Protein AF-A0A9P8AA19-F1 (afdb_monomer_lite)

pLDDT: mean 72.69, std 24.56, range [31.62, 98.56]

Organism: Mortierella alpina (NCBI:txid64518)

InterPro domains:
  IPR017246 Snapin [PTHR31305] (46-169)
  IPR028119 Snapin/Pallidin/Snn1 [PF14712] (78-164)

Structure (mmCIF, N/CA/C/O backbone):
data_AF-A0A9P8AA19-F1
#
_entry.id   AF-A0A9P8AA19-F1
#
loop_
_atom_site.group_PDB
_atom_site.id
_atom_site.type_symbol
_atom_site.label_atom_id
_atom_site.label_alt_id
_atom_site.label_comp_id
_atom_site.label_asym_id
_atom_site.label_entity_id
_atom_site.label_seq_id
_atom_site.pdbx_PDB_ins_code
_atom_site.Cartn_x
_atom_site.Cartn_y
_atom_site.Cartn_z
_atom_site.occupancy
_atom_site.B_iso_or_equiv
_atom_site.auth_seq_id
_atom_site.auth_comp_id
_atom_site.auth_asym_id
_atom_site.auth_atom_id
_atom_site.pdbx_PDB_model_num
ATOM 1 N N . ASP A 1 1 ? -49.520 -15.642 1.412 1.00 43.75 1 ASP A N 1
ATOM 2 C CA . ASP A 1 1 ? -48.495 -15.724 0.352 1.00 43.75 1 ASP A CA 1
ATOM 3 C C . ASP A 1 1 ? -47.303 -14.843 0.725 1.00 43.75 1 ASP A C 1
ATOM 5 O O . ASP A 1 1 ? -47.387 -13.643 0.549 1.00 43.75 1 ASP A O 1
ATOM 9 N N . ALA A 1 2 ? -46.220 -15.236 1.404 1.00 48.53 2 ALA A N 1
ATOM 10 C CA . ALA A 1 2 ? -45.527 -16.509 1.623 1.00 48.53 2 ALA A CA 1
ATOM 11 C C . ALA A 1 2 ? -45.040 -17.212 0.347 1.00 48.53 2 ALA A C 1
ATOM 13 O O . ALA A 1 2 ? -45.738 -18.114 -0.080 1.00 48.53 2 ALA A O 1
ATOM 14 N N . VAL A 1 3 ? -43.873 -16.805 -0.191 1.00 51.09 3 VAL A N 1
ATOM 15 C CA . VAL A 1 3 ? -42.789 -17.608 -0.838 1.00 51.09 3 VAL A CA 1
ATOM 16 C C . VAL A 1 3 ? -41.592 -16.632 -1.022 1.00 51.09 3 VAL A C 1
ATOM 18 O O . VAL A 1 3 ? -41.699 -15.708 -1.816 1.00 51.09 3 VAL A O 1
ATOM 21 N N . ALA A 1 4 ? -40.588 -16.525 -0.142 1.00 49.50 4 ALA A N 1
ATOM 22 C CA . ALA A 1 4 ? -39.421 -17.395 0.093 1.00 49.50 4 ALA A CA 1
ATOM 23 C C . ALA A 1 4 ? -38.486 -17.579 -1.132 1.00 49.50 4 ALA A C 1
ATOM 25 O O . ALA A 1 4 ? -38.819 -18.292 -2.072 1.00 49.50 4 ALA A O 1
ATOM 26 N N . GLU A 1 5 ? -37.302 -16.949 -1.071 1.00 55.81 5 GLU A N 1
ATOM 27 C CA . GLU A 1 5 ? -36.108 -17.234 -1.892 1.00 55.81 5 GLU A CA 1
ATOM 28 C C . GLU A 1 5 ? -35.738 -18.730 -1.901 1.00 55.81 5 GLU A C 1
ATOM 30 O O . GLU A 1 5 ? -36.063 -19.464 -0.962 1.00 55.81 5 GLU A O 1
ATOM 35 N N . PRO A 1 6 ? -34.904 -19.150 -2.870 1.00 62.75 6 PRO A N 1
ATOM 36 C CA . PRO A 1 6 ? -33.619 -19.665 -2.409 1.00 62.75 6 PRO A CA 1
ATOM 37 C C . PRO A 1 6 ? -32.407 -19.170 -3.209 1.00 62.75 6 PRO A C 1
ATOM 39 O O . PRO A 1 6 ? -32.308 -19.278 -4.430 1.00 62.75 6 PRO A O 1
ATOM 42 N N . ILE A 1 7 ? -31.455 -18.693 -2.414 1.00 54.84 7 ILE A N 1
ATOM 43 C CA . ILE A 1 7 ? -30.055 -18.383 -2.685 1.00 54.84 7 ILE A CA 1
ATOM 44 C C . ILE A 1 7 ? -29.323 -19.647 -3.169 1.00 54.84 7 ILE A C 1
ATOM 46 O O . ILE A 1 7 ? -29.424 -20.713 -2.558 1.00 54.84 7 ILE A O 1
ATOM 50 N N . ALA A 1 8 ? -28.569 -19.525 -4.263 1.00 59.38 8 ALA A N 1
ATOM 51 C CA . ALA A 1 8 ? -27.755 -20.604 -4.819 1.00 59.38 8 ALA A CA 1
ATOM 52 C C . ALA A 1 8 ? -26.559 -20.963 -3.901 1.00 59.38 8 ALA A C 1
ATOM 54 O O . ALA A 1 8 ? -25.923 -20.062 -3.347 1.00 59.38 8 ALA A O 1
ATOM 55 N N . PRO A 1 9 ? -26.215 -22.257 -3.743 1.00 60.38 9 PRO A N 1
ATOM 56 C CA . PRO A 1 9 ? -25.155 -22.688 -2.842 1.00 60.38 9 PRO A CA 1
ATOM 57 C C . PRO A 1 9 ? -23.737 -22.567 -3.425 1.00 60.38 9 PRO A C 1
ATOM 59 O O . PRO A 1 9 ? -23.444 -22.897 -4.571 1.00 60.38 9 PRO A O 1
ATOM 62 N N . ASN A 1 10 ? -22.870 -22.126 -2.520 1.00 48.38 10 ASN A N 1
ATOM 63 C CA . ASN A 1 10 ? -21.428 -21.930 -2.556 1.00 48.38 10 ASN A CA 1
ATOM 64 C C . ASN A 1 10 ? -20.648 -23.216 -2.928 1.00 48.38 10 ASN A C 1
ATOM 66 O O . ASN A 1 10 ? -20.733 -24.225 -2.222 1.00 48.38 10 ASN A O 1
ATOM 70 N N . LEU A 1 11 ? -19.859 -23.175 -4.012 1.00 46.69 11 LEU A N 1
ATOM 71 C CA . LEU A 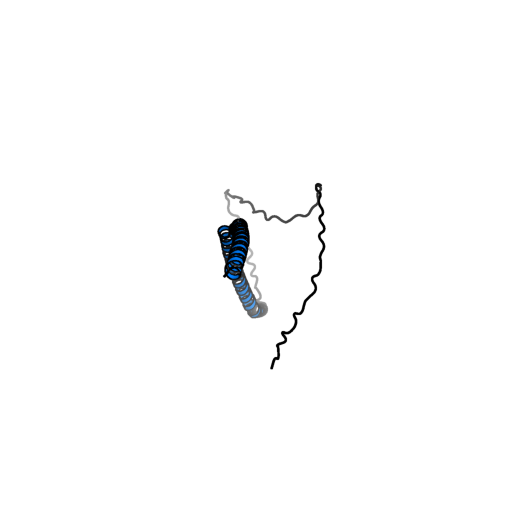1 11 ? -18.907 -24.233 -4.366 1.00 46.69 11 LEU A CA 1
ATOM 72 C C . LEU A 1 11 ? -17.708 -24.181 -3.409 1.00 46.69 11 LEU A C 1
ATOM 74 O O . LEU A 1 11 ? -16.787 -23.378 -3.543 1.00 46.69 11 LEU A O 1
ATOM 78 N N . THR A 1 12 ? -17.748 -25.073 -2.426 1.00 55.91 12 THR A N 1
ATOM 79 C CA . THR A 1 12 ? -16.701 -25.285 -1.430 1.00 55.91 12 THR A CA 1
ATOM 80 C C . THR A 1 12 ? -15.637 -26.211 -2.020 1.00 55.91 12 THR A C 1
ATOM 82 O O . THR A 1 12 ? -15.880 -27.406 -2.187 1.00 55.91 12 THR A O 1
ATOM 85 N N . HIS A 1 13 ? -14.452 -25.685 -2.339 1.00 58.69 13 HIS A N 1
ATOM 86 C CA . HIS A 1 13 ? -13.281 -26.519 -2.616 1.00 58.69 13 HIS A CA 1
ATOM 87 C C . HIS A 1 13 ? -12.596 -26.931 -1.301 1.00 58.69 13 HIS A C 1
ATOM 89 O O . HIS A 1 13 ? -12.347 -26.073 -0.449 1.00 58.69 13 HIS A O 1
ATOM 95 N N . PRO A 1 14 ? -12.277 -28.224 -1.111 1.00 53.97 14 PRO A N 1
ATOM 96 C CA . PRO A 1 14 ? -11.591 -28.691 0.084 1.00 53.97 14 PRO A CA 1
ATOM 97 C C . PRO A 1 14 ? -10.120 -28.251 0.100 1.00 53.97 14 PRO A C 1
ATOM 99 O O . PRO A 1 14 ? -9.337 -28.551 -0.801 1.00 53.97 14 PRO A O 1
ATOM 102 N N . ARG A 1 15 ? -9.776 -27.545 1.182 1.00 45.41 15 ARG A N 1
ATOM 103 C CA . ARG A 1 15 ? -8.426 -27.284 1.696 1.00 45.41 1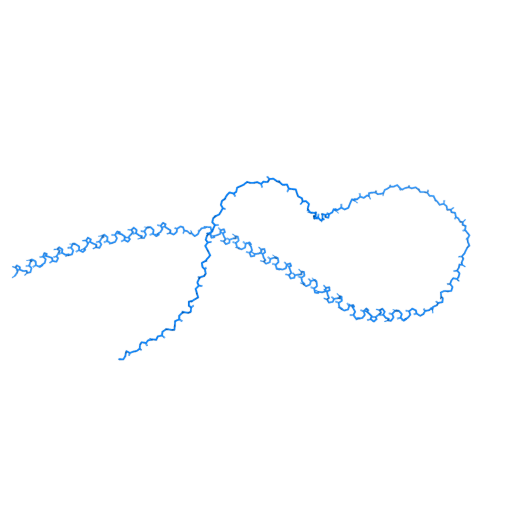5 ARG A CA 1
ATOM 104 C C . ARG A 1 15 ? -7.601 -28.575 1.716 1.00 45.41 15 ARG A C 1
ATOM 106 O O . ARG A 1 15 ? -8.013 -29.549 2.337 1.00 45.41 15 ARG A O 1
ATOM 113 N N . GLN A 1 16 ? -6.424 -28.554 1.096 1.00 49.19 16 GLN A N 1
ATOM 114 C CA . GLN A 1 16 ? -5.381 -29.537 1.370 1.00 49.19 16 GLN A CA 1
ATOM 115 C C . GLN A 1 16 ? -4.587 -29.092 2.601 1.00 49.19 16 GLN A C 1
ATOM 117 O O . GLN A 1 16 ? -3.985 -28.018 2.614 1.00 49.19 16 GLN A O 1
ATOM 122 N N . ASP A 1 17 ? -4.618 -29.931 3.632 1.00 41.53 17 ASP A N 1
ATOM 123 C CA . ASP A 1 17 ? -3.756 -29.858 4.802 1.00 41.53 17 ASP A CA 1
ATOM 124 C C . ASP A 1 17 ? -2.325 -30.245 4.408 1.00 41.53 17 ASP A C 1
ATOM 126 O O . ASP A 1 17 ? -2.064 -31.388 4.030 1.00 41.53 17 ASP A O 1
ATOM 130 N N . ILE A 1 18 ? -1.377 -29.315 4.535 1.00 48.66 18 ILE A N 1
ATOM 131 C CA . ILE A 1 18 ? 0.045 -29.659 4.612 1.00 48.66 18 ILE A CA 1
ATOM 132 C C . ILE A 1 18 ? 0.526 -29.426 6.039 1.00 48.66 18 ILE A C 1
ATOM 134 O O . ILE A 1 18 ? 0.593 -28.310 6.549 1.00 48.66 18 ILE A O 1
ATOM 138 N N . ALA A 1 19 ? 0.790 -30.552 6.693 1.00 44.06 19 ALA A N 1
ATOM 139 C CA . ALA A 1 19 ? 1.226 -30.660 8.066 1.00 44.06 19 ALA A CA 1
ATOM 140 C C . ALA A 1 19 ? 2.601 -30.019 8.292 1.00 44.06 19 ALA A C 1
ATOM 142 O O . ALA A 1 19 ? 3.554 -30.216 7.536 1.00 44.06 19 ALA A O 1
ATOM 143 N N . SER A 1 20 ? 2.691 -29.325 9.420 1.00 42.31 20 SER A N 1
ATOM 144 C CA . SER A 1 20 ? 3.904 -28.869 10.080 1.00 42.31 20 SER A CA 1
ATOM 145 C C . SER A 1 20 ? 4.944 -29.985 10.215 1.00 42.31 20 SER A C 1
ATOM 147 O O . SER A 1 20 ? 4.656 -31.057 10.753 1.00 42.31 20 SER A O 1
ATOM 149 N N . LYS A 1 21 ? 6.194 -29.706 9.832 1.00 50.81 21 LYS A N 1
ATOM 150 C CA . LYS A 1 21 ? 7.349 -30.474 10.307 1.00 50.81 21 LYS A CA 1
ATOM 151 C C . LYS A 1 21 ? 8.454 -29.528 10.754 1.00 50.81 21 LYS A C 1
ATOM 153 O O . LYS A 1 21 ? 9.256 -29.042 9.966 1.00 50.81 21 LYS A O 1
ATOM 158 N N . SER A 1 22 ? 8.461 -29.277 12.056 1.00 45.31 22 SER A N 1
ATOM 159 C CA . SER A 1 22 ? 9.570 -28.689 12.793 1.00 45.31 22 SER A CA 1
ATOM 160 C C . SER A 1 22 ? 10.793 -29.603 12.681 1.00 45.31 22 SER A C 1
ATOM 162 O O . SER A 1 22 ? 10.703 -30.787 13.014 1.00 45.31 22 SER A O 1
ATOM 164 N N . ARG A 1 23 ? 11.946 -29.069 12.267 1.00 37.25 23 ARG A N 1
ATOM 165 C CA . ARG A 1 23 ? 13.239 -29.707 12.537 1.00 37.25 23 ARG A CA 1
ATOM 166 C C . ARG A 1 23 ? 14.284 -28.661 12.902 1.00 37.25 23 ARG A C 1
ATOM 168 O O . ARG A 1 23 ? 14.674 -27.829 12.094 1.00 37.25 23 ARG A O 1
ATOM 175 N N . THR A 1 24 ? 14.664 -28.723 14.168 1.00 43.19 24 THR A N 1
ATOM 176 C CA . THR A 1 24 ? 15.760 -28.028 14.836 1.00 43.19 24 THR A CA 1
ATOM 177 C C . THR A 1 24 ? 17.084 -28.798 14.676 1.00 43.19 24 THR A C 1
ATOM 179 O O . THR A 1 24 ? 17.066 -29.984 14.346 1.00 43.19 24 THR A O 1
ATOM 182 N N . HIS A 1 25 ? 18.186 -28.109 15.016 1.00 38.47 25 HIS A N 1
ATOM 183 C CA . HIS A 1 25 ? 19.615 -28.500 15.089 1.00 38.47 25 HIS A CA 1
ATOM 184 C C . HIS A 1 25 ? 20.420 -28.343 13.784 1.00 38.47 25 HIS A C 1
ATOM 186 O O . HIS A 1 25 ? 20.088 -28.962 12.785 1.00 38.47 25 HIS A O 1
ATOM 192 N N . ALA A 1 26 ? 21.375 -27.410 13.653 1.00 34.16 26 ALA A N 1
ATOM 193 C CA . ALA A 1 26 ? 22.588 -27.055 14.424 1.00 34.16 26 ALA A CA 1
ATOM 194 C C . ALA A 1 26 ? 23.861 -27.761 13.907 1.00 34.16 26 ALA A C 1
ATOM 196 O O . ALA A 1 26 ? 23.934 -28.981 13.918 1.00 34.16 26 ALA A O 1
ATOM 197 N N . HIS A 1 27 ? 24.848 -26.923 13.556 1.00 36.75 27 HIS A N 1
ATOM 198 C CA . HIS A 1 27 ? 26.297 -27.142 13.413 1.00 36.75 27 HIS A CA 1
ATOM 199 C C . HIS A 1 27 ? 26.861 -28.192 12.438 1.00 36.75 27 HIS A C 1
ATOM 201 O O . HIS A 1 27 ? 26.649 -29.389 12.582 1.00 36.75 27 HIS A O 1
ATOM 207 N N . GLY A 1 28 ? 27.749 -27.709 11.556 1.00 31.62 28 GLY A N 1
ATOM 208 C CA . GLY A 1 28 ? 28.775 -28.511 10.883 1.00 31.62 28 GLY A CA 1
ATOM 209 C C . GLY A 1 28 ? 29.234 -27.921 9.544 1.00 31.62 28 GLY A C 1
ATOM 210 O O . GLY A 1 28 ? 28.662 -28.243 8.513 1.00 31.62 28 GLY A O 1
ATOM 211 N N . ALA A 1 29 ? 30.261 -27.069 9.560 1.00 38.06 29 ALA A N 1
ATOM 212 C CA . ALA A 1 29 ? 31.226 -26.953 8.453 1.00 38.06 29 ALA A CA 1
ATOM 213 C C . ALA A 1 29 ? 32.394 -27.934 8.739 1.00 38.06 29 ALA A C 1
ATOM 215 O O . ALA A 1 29 ? 32.424 -28.445 9.866 1.00 38.06 29 ALA A O 1
ATOM 216 N N . PRO A 1 30 ? 33.410 -28.143 7.868 1.00 48.91 30 PRO A N 1
ATOM 217 C CA . PRO A 1 30 ? 33.636 -27.675 6.486 1.00 48.91 30 PRO A CA 1
ATOM 218 C C . PRO A 1 30 ? 34.090 -28.803 5.513 1.00 48.91 30 PRO A C 1
ATOM 220 O O . PRO A 1 30 ? 34.391 -29.896 5.969 1.00 48.91 30 PRO A O 1
ATOM 223 N N . THR A 1 31 ? 34.164 -28.510 4.204 1.00 39.72 31 THR A N 1
ATOM 224 C CA . THR A 1 31 ? 35.281 -28.771 3.241 1.00 39.72 31 THR A CA 1
ATOM 225 C C . THR A 1 31 ? 34.748 -28.538 1.820 1.00 39.72 31 THR A C 1
ATOM 227 O O . THR A 1 31 ? 33.683 -29.042 1.480 1.00 39.72 31 THR A O 1
ATOM 230 N N . GLU A 1 32 ? 35.280 -27.544 1.105 1.00 40.06 32 GLU A N 1
ATOM 231 C CA . GLU A 1 32 ? 36.201 -27.723 -0.037 1.00 40.06 32 GLU A CA 1
ATOM 232 C C . GLU A 1 32 ? 35.601 -28.554 -1.179 1.00 40.06 32 GLU A C 1
ATOM 234 O O . GLU A 1 32 ? 35.550 -29.771 -1.092 1.00 40.06 32 GLU A O 1
ATOM 239 N N . ASP A 1 33 ? 35.132 -27.875 -2.232 1.00 35.19 33 ASP A N 1
ATOM 240 C CA . ASP A 1 33 ? 35.599 -28.114 -3.602 1.00 35.19 33 ASP A CA 1
ATOM 241 C C . ASP A 1 33 ? 34.958 -27.122 -4.592 1.00 35.19 33 ASP A C 1
ATOM 243 O O . ASP A 1 33 ? 33.743 -27.021 -4.728 1.00 35.19 33 ASP A O 1
ATOM 247 N N . THR A 1 34 ? 35.834 -26.368 -5.256 1.00 42.44 34 THR A N 1
ATOM 248 C CA . THR A 1 34 ? 35.872 -26.211 -6.715 1.00 42.44 34 THR A CA 1
ATOM 249 C C . THR A 1 34 ? 34.554 -25.918 -7.449 1.00 42.44 34 THR A C 1
ATOM 251 O O . THR A 1 34 ? 33.864 -26.832 -7.872 1.00 42.44 34 THR A O 1
ATOM 254 N N . GLU A 1 35 ? 34.295 -24.644 -7.766 1.00 38.69 35 GLU A N 1
ATOM 255 C CA . GLU A 1 35 ? 34.113 -24.228 -9.168 1.00 38.69 35 GLU A CA 1
ATOM 256 C C . GLU A 1 35 ? 34.207 -22.703 -9.328 1.00 38.69 35 GLU A C 1
ATOM 258 O O . GLU A 1 35 ? 33.617 -21.915 -8.589 1.00 38.69 35 GLU A O 1
ATOM 263 N N . ALA A 1 36 ? 35.037 -22.298 -10.284 1.00 36.09 36 ALA A N 1
ATOM 264 C CA . ALA A 1 36 ? 35.465 -20.933 -10.517 1.00 36.09 36 ALA A CA 1
ATOM 265 C C . ALA A 1 36 ? 34.471 -20.158 -11.397 1.00 36.09 36 ALA A C 1
ATOM 267 O O . ALA A 1 36 ? 34.145 -20.569 -12.507 1.00 36.09 36 ALA A O 1
ATOM 268 N N . LEU A 1 37 ? 34.077 -18.973 -10.930 1.00 42.03 37 LEU A N 1
ATOM 269 C CA . LEU A 1 37 ? 33.528 -17.894 -11.753 1.00 42.03 37 LEU A CA 1
ATOM 270 C C . LEU A 1 37 ? 34.690 -17.118 -12.409 1.00 42.03 37 LEU A C 1
ATOM 272 O O . LEU A 1 37 ? 35.647 -16.782 -11.705 1.00 42.03 37 LEU A O 1
ATOM 276 N N . PRO A 1 38 ? 34.643 -16.760 -13.707 1.00 44.06 38 PRO A N 1
ATOM 277 C CA . PRO A 1 38 ? 35.671 -15.910 -14.292 1.00 44.06 38 PRO A CA 1
ATOM 278 C C . PRO A 1 38 ? 35.438 -14.441 -13.906 1.00 44.06 38 PRO A C 1
ATOM 280 O O . PRO A 1 38 ? 34.523 -13.776 -14.389 1.00 44.06 38 PRO A O 1
ATOM 283 N N . SER A 1 39 ? 36.310 -13.948 -13.026 1.00 39.25 39 SER A N 1
ATOM 284 C CA . SER A 1 39 ? 36.473 -12.537 -12.678 1.00 39.25 39 SER A CA 1
ATOM 285 C C . SER A 1 39 ? 37.168 -11.779 -13.815 1.00 39.25 39 SER A C 1
ATOM 287 O O . SER A 1 39 ? 38.236 -12.169 -14.292 1.00 39.25 39 SER A O 1
ATOM 289 N N . VAL A 1 40 ? 36.551 -10.683 -14.252 1.00 46.88 40 VAL A N 1
ATOM 290 C CA . VAL A 1 40 ? 37.083 -9.741 -15.242 1.00 46.88 40 VAL A CA 1
ATOM 291 C C . VAL A 1 40 ? 38.159 -8.882 -14.571 1.00 46.88 40 VAL A C 1
ATOM 293 O O . VAL A 1 40 ? 37.850 -8.005 -13.768 1.00 46.88 40 VAL A O 1
ATOM 296 N N . HIS A 1 41 ? 39.432 -9.112 -14.903 1.00 48.34 41 HIS A N 1
ATOM 297 C CA . HIS A 1 41 ? 40.529 -8.232 -14.489 1.00 48.34 41 HIS A CA 1
ATOM 298 C C . HIS A 1 41 ? 40.721 -7.056 -15.471 1.00 48.34 41 HIS A C 1
ATOM 300 O O . HIS A 1 41 ? 40.733 -7.271 -16.686 1.00 48.34 41 HIS A O 1
ATOM 306 N N . PRO A 1 42 ? 40.945 -5.820 -14.977 1.00 46.28 42 PRO A N 1
ATOM 307 C CA . PRO A 1 42 ? 41.326 -4.675 -15.798 1.00 46.28 42 PRO A CA 1
ATOM 308 C C . PRO A 1 42 ? 42.830 -4.705 -16.131 1.00 46.28 42 PRO A C 1
ATOM 310 O O . PRO A 1 42 ? 43.677 -4.938 -15.268 1.00 46.28 42 PRO A O 1
ATOM 313 N N . ARG A 1 43 ? 43.163 -4.468 -17.406 1.00 36.41 43 ARG A N 1
ATOM 314 C CA . ARG A 1 43 ? 44.527 -4.523 -17.954 1.00 36.41 43 ARG A CA 1
ATOM 315 C C . ARG A 1 43 ? 45.323 -3.252 -17.633 1.00 36.41 43 ARG A C 1
ATOM 317 O O . ARG A 1 43 ? 44.859 -2.136 -17.852 1.00 36.41 43 ARG A O 1
ATOM 324 N N . LEU A 1 44 ? 46.534 -3.484 -17.129 1.00 45.25 44 LEU A N 1
ATOM 325 C CA . LEU A 1 44 ? 47.574 -2.526 -16.759 1.00 45.25 44 LEU A CA 1
ATOM 326 C C . LEU A 1 44 ? 47.939 -1.529 -17.872 1.00 45.25 44 LEU A C 1
ATOM 328 O O . LEU A 1 44 ? 48.031 -1.884 -19.047 1.00 45.25 44 LEU A O 1
ATOM 332 N N . LYS A 1 45 ? 48.219 -0.294 -17.437 1.00 44.28 45 LYS A N 1
ATOM 333 C CA . LYS A 1 45 ? 48.901 0.767 -18.185 1.00 44.28 45 LYS A CA 1
ATOM 334 C C . LYS A 1 45 ? 50.382 0.408 -18.324 1.00 44.28 45 LYS A C 1
ATOM 336 O O . LYS A 1 45 ? 50.999 0.030 -17.332 1.00 44.28 45 LYS A O 1
ATOM 341 N N . HIS A 1 46 ? 50.942 0.564 -19.518 1.00 49.12 46 HIS A N 1
ATOM 342 C CA . HIS A 1 46 ? 52.387 0.579 -19.721 1.00 49.12 46 HIS A CA 1
ATOM 343 C C . HIS A 1 46 ? 52.755 1.884 -20.422 1.00 49.12 46 HIS A C 1
ATOM 345 O O . HIS A 1 46 ? 52.356 2.119 -21.562 1.00 49.12 46 HIS A O 1
ATOM 351 N N . ASP A 1 47 ? 53.471 2.736 -19.694 1.00 41.53 47 ASP A N 1
ATOM 352 C CA . ASP A 1 47 ? 54.197 3.879 -20.226 1.00 41.53 47 ASP A CA 1
ATOM 353 C C . ASP A 1 47 ? 55.294 3.387 -21.180 1.00 41.53 47 ASP A C 1
ATOM 355 O O . ASP A 1 47 ? 55.947 2.368 -20.936 1.00 41.53 47 ASP A O 1
ATOM 359 N N . THR A 1 48 ? 55.501 4.100 -22.283 1.00 39.78 48 THR A N 1
ATOM 360 C CA . THR A 1 48 ? 56.670 3.926 -23.150 1.00 39.78 48 THR A CA 1
ATOM 361 C C . THR A 1 48 ? 57.210 5.308 -23.481 1.00 39.78 48 THR A C 1
ATOM 363 O O . THR A 1 48 ? 56.535 6.127 -24.104 1.00 39.78 48 THR A O 1
ATOM 366 N N . LYS A 1 49 ? 58.428 5.560 -23.014 1.00 46.94 49 LYS A N 1
ATOM 367 C CA . LYS A 1 49 ? 59.306 6.659 -23.407 1.00 46.94 49 LYS A CA 1
ATOM 368 C C . LYS A 1 49 ? 60.691 6.044 -23.651 1.00 46.94 49 LYS A C 1
ATOM 370 O O . LYS A 1 49 ? 60.950 4.990 -23.080 1.00 46.94 49 LYS A O 1
ATOM 375 N N . ASP A 1 50 ? 61.485 6.722 -24.482 1.00 46.41 50 ASP A N 1
ATOM 376 C CA . ASP A 1 50 ? 62.838 6.415 -25.011 1.00 46.41 50 ASP A CA 1
ATOM 377 C C . ASP A 1 50 ? 62.733 6.081 -26.514 1.00 46.41 50 ASP A C 1
ATOM 379 O O . ASP A 1 50 ? 62.162 5.065 -26.896 1.00 46.41 50 ASP A O 1
ATOM 383 N N . ASP A 1 51 ? 62.946 7.008 -27.452 1.00 38.91 51 ASP A N 1
ATOM 384 C CA . ASP A 1 51 ? 64.111 7.839 -27.824 1.00 38.91 51 ASP A CA 1
ATOM 385 C C . ASP A 1 51 ? 65.264 7.097 -28.535 1.00 38.91 51 ASP A C 1
ATOM 387 O O . ASP A 1 51 ? 65.732 6.049 -28.105 1.00 38.91 51 ASP A O 1
ATOM 391 N N . SER A 1 52 ? 65.735 7.768 -29.594 1.00 44.75 52 SER A N 1
ATOM 392 C CA . SER A 1 52 ? 67.000 7.642 -30.325 1.00 44.75 52 SER A CA 1
ATOM 393 C C . SER A 1 52 ? 67.121 6.769 -31.600 1.00 44.75 52 SER A C 1
ATOM 395 O O . SER A 1 52 ? 67.426 5.584 -31.574 1.00 44.75 52 SER A O 1
ATOM 397 N N . THR A 1 53 ? 66.999 7.482 -32.734 1.00 44.44 53 THR A N 1
ATOM 398 C CA . THR A 1 53 ? 68.029 7.723 -33.781 1.00 44.44 53 THR A CA 1
ATOM 399 C C . THR A 1 53 ? 68.601 6.559 -34.612 1.00 44.44 53 THR A C 1
ATOM 401 O O . THR A 1 53 ? 69.411 5.787 -34.113 1.00 44.44 53 THR A O 1
ATOM 404 N N . SER A 1 54 ? 68.335 6.545 -35.933 1.00 43.34 54 SER A N 1
ATOM 405 C CA . SER A 1 54 ? 69.316 6.738 -37.044 1.00 43.34 54 SER A CA 1
ATOM 406 C C . SER A 1 54 ? 68.804 6.225 -38.413 1.00 43.34 54 SER A C 1
ATOM 408 O O . SER A 1 54 ? 68.342 5.098 -38.548 1.00 43.34 54 SER A O 1
ATOM 410 N N . GLU A 1 55 ? 68.882 7.092 -39.431 1.00 42.31 55 GLU A N 1
ATOM 411 C CA . GLU A 1 55 ? 68.656 6.823 -40.868 1.00 42.31 55 GLU A CA 1
ATOM 412 C C . GLU A 1 55 ? 69.911 6.200 -41.557 1.00 42.31 55 GLU A C 1
ATOM 414 O O . GLU A 1 55 ? 70.897 5.935 -40.871 1.00 42.31 55 GLU A O 1
ATOM 419 N N . PRO A 1 56 ? 70.038 6.168 -42.906 1.00 58.03 56 PRO A N 1
ATOM 420 C CA . PRO A 1 56 ? 69.256 5.475 -43.938 1.00 58.03 56 PRO A CA 1
ATOM 421 C C . PRO A 1 56 ? 70.164 4.544 -44.781 1.00 58.03 56 PRO A C 1
ATOM 423 O O . PRO A 1 56 ? 71.364 4.777 -44.920 1.00 58.03 56 PRO A O 1
ATOM 426 N N . ALA A 1 57 ? 69.604 3.529 -45.444 1.00 39.97 57 ALA A N 1
ATOM 427 C CA . ALA A 1 57 ? 70.341 2.764 -46.456 1.00 39.97 57 ALA A CA 1
ATOM 428 C C . ALA A 1 57 ? 69.495 2.538 -47.713 1.00 39.97 57 ALA A C 1
ATOM 430 O O . ALA A 1 57 ? 68.630 1.669 -47.788 1.00 39.97 57 ALA A O 1
ATOM 431 N N . THR A 1 58 ? 69.782 3.358 -48.717 1.00 46.81 58 THR A N 1
ATOM 432 C CA . THR A 1 58 ? 69.404 3.218 -50.120 1.00 46.81 58 THR A CA 1
ATOM 433 C C . THR A 1 58 ? 69.956 1.906 -50.667 1.00 46.81 58 THR A C 1
ATOM 435 O O . THR A 1 58 ? 71.169 1.731 -50.648 1.00 46.81 58 THR A O 1
ATOM 438 N N . THR A 1 59 ? 69.130 1.010 -51.214 1.00 43.62 59 THR A N 1
ATOM 439 C CA . THR A 1 59 ? 69.571 -0.012 -52.186 1.00 43.62 59 THR A CA 1
ATOM 440 C C . THR A 1 59 ? 68.369 -0.523 -52.988 1.00 43.62 59 THR A C 1
ATOM 442 O O . THR A 1 59 ? 67.578 -1.332 -52.527 1.00 43.62 59 THR A O 1
ATOM 445 N N . HIS A 1 60 ? 68.300 -0.034 -54.227 1.00 43.91 60 HIS A N 1
ATOM 446 C CA . HIS A 1 60 ? 68.116 -0.847 -55.430 1.00 43.91 60 HIS A CA 1
ATOM 447 C C . HIS A 1 60 ? 66.742 -1.492 -55.718 1.00 43.91 60 HIS A C 1
ATOM 449 O O . HIS A 1 60 ? 66.394 -2.552 -55.220 1.00 43.91 60 HIS A O 1
ATOM 455 N N . SER A 1 61 ? 66.082 -0.884 -56.709 1.00 45.97 61 SER A N 1
ATOM 456 C CA . SER A 1 61 ? 65.534 -1.524 -57.916 1.00 45.97 61 SER A CA 1
ATOM 457 C C . SER A 1 61 ? 64.519 -2.658 -57.762 1.00 45.97 61 SER A C 1
ATOM 459 O O . SER A 1 61 ? 64.842 -3.790 -57.412 1.00 45.97 61 SER A O 1
ATOM 461 N N . GLY A 1 62 ? 63.296 -2.367 -58.202 1.00 36.66 62 GLY A N 1
ATOM 462 C CA . GLY A 1 62 ? 62.284 -3.380 -58.461 1.00 36.66 62 GLY A CA 1
ATOM 463 C C . GLY A 1 62 ? 60.907 -2.773 -58.666 1.00 36.66 62 GLY A C 1
ATOM 464 O O . GLY A 1 62 ? 59.996 -3.057 -57.899 1.00 36.66 62 GLY A O 1
ATOM 465 N N . CYS A 1 63 ? 60.739 -1.934 -59.694 1.00 46.25 63 CYS A N 1
ATOM 466 C CA . CYS A 1 63 ? 59.410 -1.673 -60.243 1.00 46.25 63 CYS A CA 1
ATOM 467 C C . CYS A 1 63 ? 58.887 -2.999 -60.814 1.00 46.25 63 CYS A C 1
ATOM 469 O O . CYS A 1 63 ? 59.126 -3.333 -61.973 1.00 46.25 63 CYS A O 1
ATOM 471 N N . ILE A 1 64 ? 58.220 -3.796 -59.978 1.00 49.28 64 ILE A N 1
ATOM 472 C CA . ILE A 1 64 ? 57.367 -4.872 -60.457 1.00 49.28 64 ILE A CA 1
ATOM 473 C C . ILE A 1 64 ? 56.093 -4.177 -60.909 1.00 49.28 64 ILE A C 1
ATOM 475 O O . ILE A 1 64 ? 55.181 -3.906 -60.130 1.00 49.28 64 ILE A O 1
ATOM 479 N N . GLN A 1 65 ? 56.073 -3.857 -62.200 1.00 52.38 65 GLN A N 1
ATOM 480 C CA . GLN A 1 65 ? 54.871 -3.581 -62.963 1.00 52.38 65 GLN A CA 1
ATOM 481 C C . GLN A 1 65 ? 53.982 -4.833 -62.896 1.00 52.38 65 GLN A C 1
ATOM 483 O O . GLN A 1 65 ? 53.937 -5.640 -63.822 1.00 52.38 65 GLN A O 1
ATOM 488 N N . GLN A 1 66 ? 53.286 -5.032 -61.778 1.00 45.94 66 GLN A N 1
ATOM 489 C CA . GLN A 1 66 ? 52.224 -6.014 -61.708 1.00 45.94 66 GLN A CA 1
ATOM 490 C C . GLN A 1 66 ? 51.021 -5.381 -62.399 1.00 45.94 66 GLN A C 1
ATOM 492 O O . GLN A 1 66 ? 50.270 -4.604 -61.809 1.00 45.94 66 GLN A O 1
ATOM 497 N N . GLN A 1 67 ? 50.880 -5.686 -63.691 1.00 46.25 67 GLN A N 1
ATOM 498 C CA . GLN A 1 67 ? 49.596 -5.650 -64.378 1.00 46.25 67 GLN A CA 1
ATOM 499 C C . GLN A 1 67 ? 48.593 -6.418 -63.507 1.00 46.25 67 GLN A C 1
ATOM 501 O O . GLN A 1 67 ? 48.510 -7.643 -63.569 1.00 46.25 67 GLN A O 1
ATOM 506 N N . HIS A 1 68 ? 47.847 -5.695 -62.669 1.00 48.12 68 HIS A N 1
ATOM 507 C CA . HIS A 1 68 ? 46.604 -6.184 -62.097 1.00 48.12 68 HIS A CA 1
ATOM 508 C C . HIS A 1 68 ? 45.643 -6.360 -63.270 1.00 48.12 68 HIS A C 1
ATOM 510 O O . HIS A 1 68 ? 44.954 -5.432 -63.692 1.00 48.12 68 HIS A O 1
ATOM 516 N N . GLN A 1 69 ? 45.664 -7.557 -63.855 1.00 47.84 69 GLN A N 1
ATOM 517 C CA . GLN A 1 69 ? 44.591 -8.032 -64.708 1.00 47.84 69 GLN A CA 1
ATOM 518 C C . GLN A 1 69 ? 43.304 -7.952 -63.882 1.00 47.84 69 GLN A C 1
ATOM 520 O O . GLN A 1 69 ? 43.136 -8.655 -62.886 1.00 47.84 69 GLN A O 1
ATOM 525 N N . LEU A 1 70 ? 42.430 -7.029 -64.276 1.00 54.91 70 LEU A N 1
ATOM 526 C CA . LEU A 1 70 ? 41.088 -6.836 -63.748 1.00 54.91 70 LEU A CA 1
ATOM 527 C C . LEU A 1 70 ? 40.234 -8.067 -64.093 1.00 54.91 70 LEU A C 1
ATOM 529 O O . LEU A 1 70 ? 39.491 -8.068 -65.070 1.00 54.91 70 LEU A O 1
ATOM 533 N N . LEU A 1 71 ? 40.354 -9.129 -63.299 1.00 53.00 71 LEU A N 1
ATOM 534 C CA . LEU A 1 71 ? 39.325 -10.164 -63.194 1.00 53.00 71 LEU A CA 1
ATOM 535 C C . LEU A 1 71 ? 38.102 -9.566 -62.473 1.00 53.00 71 LEU A C 1
ATOM 537 O O . LEU A 1 71 ? 38.249 -8.608 -61.708 1.00 53.00 71 LEU A O 1
ATOM 541 N N . PRO A 1 72 ? 36.880 -10.055 -62.741 1.00 54.44 72 PRO A N 1
ATOM 542 C CA . PRO A 1 72 ? 35.660 -9.305 -62.489 1.00 54.44 72 PRO A CA 1
ATOM 543 C C . PRO A 1 72 ? 35.329 -9.282 -60.991 1.00 54.44 72 PRO A C 1
ATOM 545 O O . PRO A 1 72 ? 34.481 -10.025 -60.515 1.00 54.44 72 PRO A O 1
ATOM 548 N N . GLN A 1 73 ? 35.918 -8.348 -60.237 1.00 56.34 73 GLN A N 1
ATOM 549 C CA . GLN A 1 73 ? 35.445 -8.014 -58.884 1.00 56.34 73 GLN A CA 1
ATOM 550 C C . GLN A 1 73 ? 33.983 -7.537 -58.878 1.00 56.34 73 GLN A C 1
ATOM 552 O O . GLN A 1 73 ? 33.338 -7.523 -57.834 1.00 56.34 73 GLN A O 1
ATOM 557 N N . ARG A 1 74 ? 33.442 -7.190 -60.052 1.00 60.66 74 ARG A N 1
ATOM 558 C CA . ARG A 1 74 ? 32.057 -6.754 -60.254 1.00 60.66 74 ARG A CA 1
ATOM 559 C C . ARG A 1 74 ? 31.021 -7.775 -59.792 1.00 60.66 74 ARG A C 1
ATOM 561 O O . ARG A 1 74 ? 29.968 -7.366 -59.313 1.00 60.66 74 ARG A O 1
ATOM 568 N N . ASP A 1 75 ? 31.301 -9.069 -59.912 1.00 66.81 75 ASP A N 1
ATOM 569 C CA . ASP A 1 75 ? 30.328 -10.100 -59.533 1.00 66.81 75 ASP A CA 1
ATOM 570 C C . ASP A 1 75 ? 30.339 -10.335 -58.017 1.00 66.81 75 ASP A C 1
ATOM 572 O O . ASP A 1 75 ? 29.280 -10.446 -57.398 1.00 66.81 75 ASP A O 1
ATOM 576 N N . SER A 1 76 ? 31.522 -10.283 -57.389 1.00 74.94 76 SER A N 1
ATOM 577 C CA . SER A 1 76 ? 31.647 -10.316 -55.927 1.00 74.94 76 SER A CA 1
ATOM 578 C C . SER A 1 76 ? 31.048 -9.080 -55.257 1.00 74.94 76 SER A C 1
ATOM 580 O O . SER A 1 76 ? 30.396 -9.215 -54.225 1.00 74.94 76 SER A O 1
ATOM 582 N N . THR A 1 77 ? 31.205 -7.887 -55.844 1.00 77.38 77 THR A N 1
ATOM 583 C CA . THR A 1 77 ? 30.604 -6.661 -55.300 1.00 77.38 77 THR A CA 1
ATOM 584 C C . THR A 1 77 ? 29.088 -6.667 -55.458 1.00 77.38 77 THR A C 1
ATOM 586 O O . THR A 1 77 ? 28.396 -6.301 -54.525 1.00 77.38 77 THR A O 1
ATOM 589 N N . ARG A 1 78 ? 28.547 -7.168 -56.579 1.00 85.69 78 ARG A N 1
ATOM 590 C CA . ARG A 1 78 ? 27.089 -7.293 -56.777 1.00 85.69 78 ARG A CA 1
ATOM 591 C C . ARG A 1 78 ? 26.436 -8.259 -55.792 1.00 85.69 78 ARG A C 1
ATOM 593 O O . ARG A 1 78 ? 25.337 -7.993 -55.313 1.00 85.69 78 ARG A O 1
ATOM 600 N N . LEU A 1 79 ? 27.101 -9.374 -55.489 1.00 89.06 79 LEU A N 1
ATOM 601 C CA . LEU A 1 79 ? 26.629 -10.309 -54.470 1.00 89.06 79 LEU A CA 1
ATOM 602 C C . LEU A 1 79 ? 26.711 -9.692 -53.068 1.00 89.06 79 LEU A C 1
ATOM 604 O O . LEU A 1 79 ? 25.757 -9.806 -52.302 1.00 89.06 79 LEU A O 1
ATOM 608 N N . ALA A 1 80 ? 27.817 -9.016 -52.747 1.00 90.19 80 ALA A N 1
ATOM 609 C CA . ALA A 1 80 ? 27.968 -8.300 -51.484 1.00 90.19 80 ALA A CA 1
ATOM 610 C C . ALA A 1 80 ? 26.895 -7.209 -51.317 1.00 90.19 80 ALA A C 1
ATOM 612 O O . ALA A 1 80 ? 26.270 -7.139 -50.262 1.00 90.19 80 ALA A O 1
ATOM 613 N N . ASP A 1 81 ? 26.606 -6.439 -52.370 1.00 89.38 81 ASP A N 1
ATOM 614 C CA . ASP A 1 81 ? 25.549 -5.423 -52.393 1.00 89.38 81 ASP A CA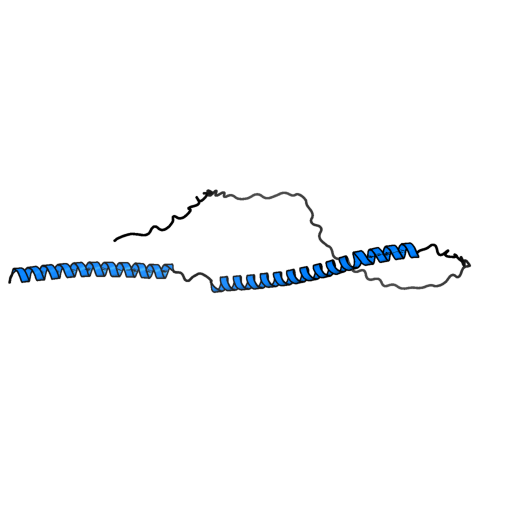 1
ATOM 615 C C . ASP A 1 81 ? 24.162 -6.049 -52.185 1.00 89.38 81 ASP A C 1
ATOM 617 O O . ASP A 1 81 ? 23.356 -5.529 -51.417 1.00 89.38 81 ASP A O 1
ATOM 621 N N . GLY A 1 82 ? 23.882 -7.198 -52.812 1.00 91.62 82 GLY A N 1
ATOM 622 C CA . GLY A 1 82 ? 22.627 -7.932 -52.619 1.00 91.62 82 GLY A CA 1
ATOM 623 C C . GLY A 1 82 ? 22.453 -8.461 -51.191 1.00 91.62 82 GLY A C 1
ATOM 624 O O . GLY A 1 82 ? 21.380 -8.323 -50.605 1.00 91.62 82 GLY A O 1
ATOM 625 N N . ILE A 1 83 ? 23.518 -9.011 -50.598 1.00 92.88 83 ILE A N 1
ATOM 626 C CA . ILE A 1 83 ? 23.522 -9.463 -49.197 1.00 92.88 83 ILE A CA 1
ATOM 627 C C . ILE A 1 83 ? 23.342 -8.272 -48.255 1.00 92.88 83 ILE A C 1
ATOM 629 O O . ILE A 1 83 ? 22.549 -8.348 -47.321 1.00 92.88 83 ILE A O 1
ATOM 633 N N . MET A 1 84 ? 24.033 -7.161 -48.503 1.00 92.75 84 MET A N 1
ATOM 634 C CA . MET A 1 84 ? 23.937 -5.965 -47.672 1.00 92.75 84 MET A CA 1
ATOM 635 C C . MET A 1 84 ? 22.575 -5.278 -47.808 1.00 92.75 84 MET A C 1
ATOM 637 O O . MET A 1 84 ? 22.046 -4.777 -46.820 1.00 92.75 84 MET A O 1
ATOM 641 N N . SER A 1 85 ? 21.953 -5.335 -48.988 1.00 92.19 85 SER A N 1
ATOM 642 C CA . SER A 1 85 ? 20.581 -4.871 -49.204 1.00 92.19 85 SER A CA 1
ATOM 643 C C . SER A 1 85 ? 19.545 -5.706 -48.447 1.00 92.19 85 SER A C 1
ATOM 645 O O . SER A 1 85 ? 18.488 -5.172 -48.117 1.00 92.19 85 SER A O 1
ATOM 647 N N . LEU A 1 86 ? 19.813 -6.991 -48.190 1.00 94.56 86 LEU A N 1
ATOM 648 C CA . LEU A 1 86 ? 18.908 -7.868 -47.442 1.00 94.56 86 LEU A CA 1
ATOM 649 C C . LEU A 1 86 ? 19.169 -7.812 -45.932 1.00 94.56 86 LEU A C 1
ATOM 651 O O . LEU A 1 86 ? 18.242 -7.632 -45.149 1.00 94.56 86 LEU A O 1
ATOM 655 N N . LEU A 1 87 ? 20.427 -7.972 -45.517 1.00 94.50 87 LEU A N 1
ATOM 656 C CA . LEU A 1 87 ? 20.816 -8.044 -44.108 1.00 94.50 87 LEU A CA 1
ATOM 657 C C . LEU A 1 87 ? 20.961 -6.667 -43.458 1.00 94.50 87 LEU A C 1
ATOM 659 O O . LEU A 1 87 ? 20.739 -6.549 -42.258 1.00 94.50 87 LEU A O 1
ATOM 663 N N . GLY A 1 88 ? 21.301 -5.625 -44.219 1.00 94.81 88 GLY A N 1
ATOM 664 C CA . GLY A 1 88 ? 21.456 -4.262 -43.704 1.00 94.81 88 GLY A CA 1
ATOM 665 C C . GLY A 1 88 ? 20.207 -3.748 -42.978 1.00 94.81 88 GLY A C 1
ATOM 666 O O . GLY A 1 88 ? 20.330 -3.337 -41.825 1.00 94.81 88 GLY A O 1
ATOM 667 N N . PRO A 1 89 ? 19.005 -3.826 -43.583 1.00 95.75 89 PRO A N 1
ATOM 668 C CA . PRO A 1 89 ? 17.760 -3.451 -42.913 1.00 95.75 89 PRO A CA 1
ATOM 669 C C . PRO A 1 89 ? 17.468 -4.287 -41.660 1.00 95.75 89 PRO A C 1
ATOM 671 O O . PRO A 1 89 ? 17.032 -3.740 -40.654 1.00 95.75 89 PRO A O 1
ATOM 674 N N . ILE A 1 90 ? 17.762 -5.592 -41.692 1.00 96.62 90 ILE A N 1
ATOM 675 C CA . ILE A 1 90 ? 17.527 -6.505 -40.560 1.00 96.62 90 ILE A CA 1
ATOM 676 C C . ILE A 1 90 ? 18.429 -6.143 -39.374 1.00 96.62 90 ILE A C 1
ATOM 678 O O . ILE A 1 90 ? 17.974 -6.111 -38.233 1.00 96.62 90 ILE A O 1
ATOM 682 N N . VAL A 1 91 ? 19.706 -5.845 -39.632 1.00 96.25 91 VAL A N 1
ATOM 683 C CA . VAL A 1 91 ? 20.649 -5.413 -38.590 1.00 96.25 91 VAL A CA 1
ATOM 684 C C . VAL A 1 91 ? 20.225 -4.064 -38.008 1.00 96.25 91 VAL A C 1
ATOM 686 O O . VAL A 1 91 ? 20.212 -3.913 -36.792 1.00 96.25 91 VAL A O 1
ATOM 689 N N . GLN A 1 92 ? 19.794 -3.117 -38.847 1.00 96.62 92 GLN A N 1
ATOM 690 C CA . GLN A 1 92 ? 19.285 -1.821 -38.382 1.00 96.62 92 GLN A CA 1
ATOM 691 C C . GLN A 1 92 ? 18.026 -1.963 -37.514 1.00 96.62 92 GLN A C 1
ATOM 693 O O . GLN A 1 92 ? 17.909 -1.305 -36.481 1.00 96.62 92 GLN A O 1
ATOM 698 N N . GLU A 1 93 ? 17.093 -2.833 -37.906 1.00 97.00 93 GLU A N 1
ATOM 699 C CA . GLU A 1 93 ? 15.887 -3.123 -37.126 1.00 97.00 93 GLU A CA 1
ATOM 700 C C . GLU A 1 93 ? 16.231 -3.794 -35.790 1.00 97.00 93 GLU A C 1
ATOM 702 O O . GLU A 1 93 ? 15.700 -3.420 -34.743 1.00 97.00 93 GLU A O 1
ATOM 707 N N . MET A 1 94 ? 17.165 -4.746 -35.796 1.00 97.69 94 MET A N 1
ATOM 708 C CA . MET A 1 94 ? 17.655 -5.386 -34.579 1.00 97.69 94 MET A CA 1
ATOM 709 C C . MET A 1 94 ? 18.308 -4.373 -33.632 1.00 97.69 94 MET A C 1
ATOM 711 O O . MET A 1 94 ? 17.994 -4.374 -32.443 1.00 97.69 94 MET A O 1
ATOM 715 N N . ASP A 1 95 ? 19.162 -3.483 -34.139 1.00 98.06 95 ASP A N 1
ATOM 716 C CA . ASP A 1 95 ? 19.799 -2.436 -33.337 1.00 98.06 95 ASP A CA 1
ATOM 717 C C . ASP A 1 95 ? 18.756 -1.499 -32.717 1.00 98.06 95 ASP A C 1
ATOM 719 O O . ASP A 1 95 ? 18.815 -1.189 -31.522 1.00 98.06 95 ASP A O 1
ATOM 723 N N . PHE A 1 96 ? 17.744 -1.106 -33.495 1.00 98.06 96 PHE A N 1
ATOM 724 C CA . PHE A 1 96 ? 16.623 -0.313 -32.997 1.00 98.06 96 PHE A CA 1
ATOM 725 C C . PHE A 1 96 ? 15.850 -1.036 -31.885 1.00 98.06 96 PHE A C 1
ATOM 727 O O . PHE A 1 96 ? 15.533 -0.440 -30.848 1.00 98.06 96 PHE A O 1
ATOM 734 N N . ASN A 1 97 ? 15.585 -2.330 -32.061 1.00 98.06 97 ASN A N 1
ATOM 735 C CA . ASN A 1 97 ? 14.898 -3.149 -31.068 1.00 98.06 97 ASN A CA 1
ATOM 736 C C . ASN A 1 97 ? 15.734 -3.307 -29.792 1.00 98.06 97 ASN A C 1
ATOM 738 O O . ASN A 1 97 ? 15.196 -3.179 -28.694 1.00 98.06 97 ASN A O 1
ATOM 742 N N . ILE A 1 98 ? 17.050 -3.502 -29.908 1.00 98.38 98 ILE A N 1
ATOM 743 C CA . ILE A 1 98 ? 17.966 -3.569 -28.760 1.00 98.38 98 ILE A CA 1
ATOM 744 C C . ILE A 1 98 ? 17.929 -2.258 -27.971 1.00 98.38 98 ILE A C 1
ATOM 746 O O . ILE A 1 98 ? 17.809 -2.282 -26.744 1.00 98.38 98 ILE A O 1
ATOM 750 N N . VAL A 1 99 ? 18.008 -1.112 -28.652 1.00 98.38 99 VAL A N 1
ATOM 751 C CA . VAL A 1 99 ? 17.923 0.206 -28.004 1.00 98.38 99 VAL A CA 1
ATOM 752 C C . VAL A 1 99 ? 16.569 0.392 -27.318 1.00 98.38 99 VAL A C 1
ATOM 754 O O . VAL A 1 99 ? 16.522 0.833 -26.168 1.00 98.38 99 VAL A O 1
ATOM 757 N N . SER A 1 100 ? 15.478 0.010 -27.983 1.00 98.31 100 SER A N 1
ATOM 758 C CA . SER A 1 100 ? 14.120 0.108 -27.439 1.00 98.31 100 SER A CA 1
ATOM 759 C C . SER A 1 100 ? 13.938 -0.757 -26.193 1.00 98.31 100 SER A C 1
ATOM 761 O O . SER A 1 100 ? 13.467 -0.267 -25.170 1.00 98.31 100 SER A O 1
ATOM 763 N N . VAL A 1 101 ? 14.392 -2.013 -26.234 1.00 98.50 101 VAL A N 1
ATOM 764 C CA . VAL A 1 101 ? 14.351 -2.922 -25.081 1.00 98.50 101 VAL A CA 1
ATOM 765 C C . VAL A 1 101 ? 15.177 -2.363 -23.931 1.00 98.50 101 VAL A C 1
ATOM 767 O O . VAL A 1 101 ? 14.690 -2.316 -22.806 1.00 98.50 101 VAL A O 1
ATOM 770 N N . ARG A 1 102 ? 16.402 -1.891 -24.194 1.00 98.44 102 ARG A N 1
ATOM 771 C CA . ARG A 1 102 ? 17.246 -1.277 -23.157 1.00 98.44 102 ARG A CA 1
ATOM 772 C C . ARG A 1 102 ? 16.550 -0.095 -22.495 1.00 98.44 102 ARG A C 1
ATOM 774 O O . ARG A 1 102 ? 16.538 -0.019 -21.272 1.00 98.44 102 ARG A O 1
ATOM 781 N N . LYS A 1 103 ? 15.925 0.781 -23.285 1.00 98.44 103 LYS A N 1
ATOM 782 C CA . LYS A 1 103 ? 15.150 1.910 -22.765 1.00 98.44 103 LYS A CA 1
ATOM 783 C C . LYS A 1 103 ? 14.011 1.437 -21.858 1.00 98.44 103 LYS A C 1
ATOM 785 O O . LYS A 1 103 ? 13.909 1.920 -20.735 1.00 98.44 103 LYS A O 1
ATOM 790 N N . SER A 1 104 ? 13.205 0.475 -22.306 1.00 98.19 104 SER A N 1
ATOM 791 C CA . SER A 1 104 ? 12.098 -0.061 -21.504 1.00 98.19 104 SER A CA 1
ATOM 792 C C . SER A 1 104 ? 12.573 -0.747 -20.222 1.00 98.19 104 SER A C 1
ATOM 794 O O . SER A 1 104 ? 11.917 -0.619 -19.195 1.00 98.19 104 SER A O 1
ATOM 796 N N . GLN A 1 105 ? 13.722 -1.431 -20.244 1.00 98.50 105 GLN A N 1
ATOM 797 C CA . GLN A 1 105 ? 14.308 -2.023 -19.037 1.00 98.50 105 GLN A CA 1
ATOM 798 C C . GLN A 1 105 ? 14.760 -0.949 -18.040 1.00 98.50 105 GLN A C 1
ATOM 800 O O . GLN A 1 1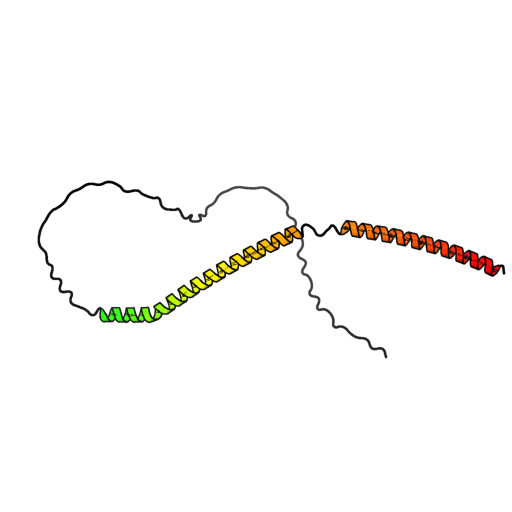05 ? 14.455 -1.057 -16.859 1.00 98.50 105 GLN A O 1
ATOM 805 N N . THR A 1 106 ? 15.401 0.127 -18.506 1.00 98.50 106 THR A N 1
ATOM 806 C CA . THR A 1 106 ? 15.758 1.266 -17.643 1.00 98.50 106 THR A CA 1
ATOM 807 C C . THR A 1 106 ? 14.525 1.973 -17.070 1.00 98.50 106 THR A C 1
ATOM 809 O O . THR A 1 106 ? 14.550 2.444 -15.937 1.00 98.50 106 THR A O 1
ATOM 812 N N . GLU A 1 107 ? 13.440 2.090 -17.836 1.00 98.38 107 GLU A N 1
ATOM 813 C CA . GLU A 1 107 ? 12.177 2.653 -17.340 1.00 98.38 107 GLU A CA 1
ATOM 814 C C . GLU A 1 107 ? 11.530 1.749 -16.282 1.00 98.38 107 GLU A C 1
ATOM 816 O O . GLU A 1 107 ? 11.087 2.244 -15.248 1.00 98.38 107 GLU A O 1
ATOM 821 N N . LEU A 1 108 ? 11.534 0.432 -16.501 1.00 98.31 108 LEU A N 1
ATOM 822 C CA . LEU A 1 108 ? 11.028 -0.546 -15.541 1.00 98.31 108 LEU A CA 1
ATOM 823 C C . LEU A 1 108 ? 11.832 -0.540 -14.237 1.00 98.31 108 LEU A C 1
ATOM 825 O O . LEU A 1 108 ? 11.243 -0.564 -13.163 1.00 98.31 108 LEU A O 1
ATOM 829 N N . GLU A 1 109 ? 13.160 -0.482 -14.322 1.00 98.38 109 GLU A N 1
ATOM 830 C CA . GLU A 1 109 ? 14.045 -0.394 -13.158 1.00 98.38 109 GLU A CA 1
ATOM 831 C C . GLU A 1 109 ? 13.699 0.822 -12.291 1.00 98.38 109 GLU A C 1
ATOM 833 O O . GLU A 1 109 ? 13.468 0.677 -11.092 1.00 98.38 109 GLU A O 1
ATOM 838 N N . LYS A 1 110 ? 13.533 1.997 -12.910 1.00 98.31 110 LYS A N 1
ATOM 839 C CA . LYS A 1 110 ? 13.097 3.215 -12.207 1.00 98.31 110 LYS A CA 1
ATOM 840 C C . LYS A 1 110 ? 11.738 3.049 -11.536 1.00 98.31 110 LYS A C 1
ATOM 842 O O . LYS A 1 110 ? 11.533 3.550 -10.434 1.00 98.31 110 LYS A O 1
ATOM 847 N N . GLU A 1 111 ? 10.800 2.375 -12.195 1.00 98.25 111 GLU A N 1
ATOM 848 C CA . GLU A 1 111 ? 9.466 2.154 -11.640 1.00 98.25 111 GLU A CA 1
ATOM 849 C C . GLU A 1 111 ? 9.494 1.178 -10.456 1.00 98.25 111 GLU A C 1
ATOM 851 O O . GLU A 1 111 ? 8.808 1.395 -9.456 1.00 98.25 111 GLU A O 1
ATOM 856 N N . ILE A 1 112 ? 10.337 0.144 -10.523 1.00 98.44 112 ILE A N 1
ATOM 857 C CA . ILE A 1 112 ? 10.591 -0.768 -9.403 1.00 98.44 112 ILE A CA 1
ATOM 858 C C . ILE A 1 112 ? 11.203 0.002 -8.230 1.00 98.44 112 ILE A C 1
ATOM 860 O O . ILE A 1 112 ? 10.709 -0.121 -7.111 1.00 98.44 112 ILE A O 1
ATOM 864 N N . GLU A 1 113 ? 12.226 0.825 -8.468 1.00 98.31 113 GLU A N 1
ATOM 865 C CA . GLU A 1 113 ? 12.846 1.656 -7.429 1.00 98.31 113 GLU A CA 1
ATOM 866 C C . GLU A 1 113 ? 11.836 2.619 -6.790 1.00 98.31 113 GLU A C 1
ATOM 868 O O . GLU A 1 113 ? 11.763 2.717 -5.561 1.00 98.31 113 GLU A O 1
ATOM 873 N N . ARG A 1 114 ? 11.003 3.279 -7.608 1.00 98.31 114 ARG A N 1
ATOM 874 C CA . ARG A 1 114 ? 9.914 4.151 -7.143 1.00 98.31 114 ARG A CA 1
ATOM 875 C C . ARG A 1 114 ? 8.950 3.388 -6.238 1.00 98.31 114 ARG A C 1
ATOM 877 O O . ARG A 1 114 ? 8.673 3.834 -5.126 1.00 98.31 114 ARG A O 1
ATOM 884 N N . LEU A 1 115 ? 8.464 2.230 -6.686 1.00 98.00 115 LEU A N 1
ATOM 885 C CA . LEU A 1 115 ? 7.515 1.421 -5.926 1.00 98.00 115 LEU A CA 1
ATOM 886 C C . LEU A 1 115 ? 8.133 0.887 -4.630 1.00 98.00 115 LEU A C 1
ATOM 888 O O . LEU A 1 115 ? 7.477 0.880 -3.592 1.00 98.00 115 LEU A O 1
ATOM 892 N N . MET A 1 116 ? 9.397 0.467 -4.661 1.00 97.62 116 MET A N 1
ATOM 893 C CA . MET A 1 116 ? 10.118 0.042 -3.463 1.00 97.62 116 MET A CA 1
ATOM 894 C C . MET A 1 116 ? 10.217 1.173 -2.439 1.00 97.62 116 MET A C 1
ATOM 896 O O . MET A 1 116 ? 9.955 0.941 -1.258 1.00 97.62 116 MET A O 1
ATOM 900 N N . ALA A 1 117 ? 10.545 2.391 -2.877 1.00 96.81 117 ALA A N 1
ATOM 901 C CA . ALA A 1 117 ? 10.586 3.559 -2.003 1.00 96.81 117 ALA A CA 1
ATOM 902 C C . ALA A 1 117 ? 9.202 3.878 -1.413 1.00 96.81 117 ALA A C 1
ATOM 904 O O . ALA A 1 117 ? 9.083 4.139 -0.215 1.00 96.81 117 ALA A O 1
ATOM 905 N N . GLU A 1 118 ? 8.141 3.793 -2.218 1.00 96.31 118 GLU A N 1
ATOM 906 C CA . GLU A 1 118 ? 6.762 3.993 -1.756 1.00 96.31 118 GLU A CA 1
ATOM 907 C C . GLU A 1 118 ? 6.321 2.929 -0.753 1.00 96.31 118 GLU A C 1
ATOM 909 O O . GLU A 1 118 ? 5.711 3.262 0.263 1.00 96.31 118 GLU A O 1
ATOM 914 N N . LEU A 1 119 ? 6.671 1.663 -0.979 1.00 95.31 119 LEU A N 1
ATOM 915 C CA . LEU A 1 119 ? 6.391 0.581 -0.038 1.00 95.31 119 LEU A CA 1
ATOM 916 C C . LEU A 1 119 ? 7.163 0.758 1.269 1.00 95.31 119 LEU A C 1
ATOM 918 O O . LEU A 1 119 ? 6.593 0.564 2.338 1.00 95.31 119 LEU A O 1
ATOM 922 N N . GLN A 1 120 ? 8.430 1.170 1.213 1.00 93.12 120 GLN A N 1
ATOM 923 C CA . GLN A 1 120 ? 9.207 1.480 2.414 1.00 93.12 120 GLN A CA 1
ATOM 924 C C . GLN A 1 120 ? 8.598 2.653 3.189 1.00 93.12 120 GLN A C 1
ATOM 926 O O . GLN A 1 120 ? 8.469 2.573 4.410 1.00 93.12 120 GLN A O 1
ATOM 931 N N . LEU A 1 121 ? 8.158 3.709 2.497 1.00 92.81 121 LEU A N 1
ATOM 932 C CA . LEU A 1 121 ? 7.457 4.837 3.111 1.00 92.81 121 LEU A CA 1
ATOM 933 C C . LEU A 1 121 ? 6.113 4.408 3.716 1.00 92.81 121 LEU A C 1
ATOM 935 O O . LEU A 1 121 ? 5.767 4.824 4.823 1.00 92.81 121 LEU A O 1
ATOM 939 N N . PHE A 1 122 ? 5.362 3.553 3.023 1.00 90.25 122 PHE A N 1
ATOM 940 C CA . PHE A 1 122 ? 4.121 2.986 3.538 1.00 90.25 122 PHE A CA 1
ATOM 941 C C . PHE A 1 122 ? 4.382 2.149 4.788 1.00 90.25 122 PHE A C 1
ATOM 943 O O . PHE A 1 122 ? 3.699 2.317 5.786 1.00 90.25 122 PHE A O 1
ATOM 950 N N . MET A 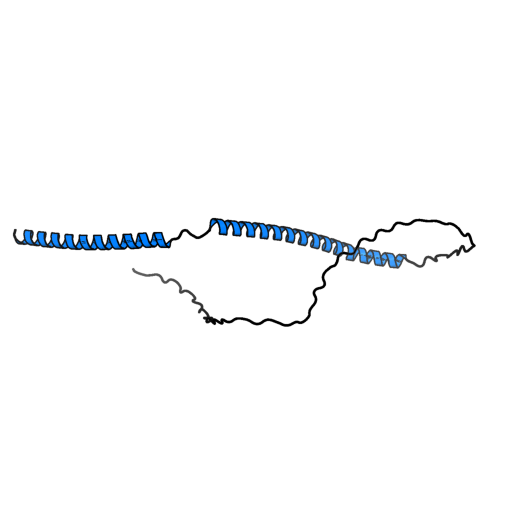1 123 ? 5.406 1.299 4.787 1.00 87.69 123 MET A N 1
ATOM 951 C CA . MET A 1 123 ? 5.774 0.508 5.960 1.00 87.69 123 MET A CA 1
ATOM 952 C C . MET A 1 123 ? 6.245 1.385 7.125 1.00 87.69 123 MET A C 1
ATOM 954 O O . MET A 1 123 ? 5.907 1.102 8.272 1.00 87.69 123 MET A O 1
ATOM 958 N N . ALA A 1 124 ? 6.983 2.462 6.843 1.00 85.12 124 ALA A N 1
ATOM 959 C CA . ALA A 1 124 ? 7.433 3.417 7.852 1.00 85.12 124 ALA A CA 1
ATOM 960 C C . ALA A 1 124 ? 6.281 4.260 8.429 1.00 85.12 124 ALA A C 1
ATOM 962 O O . ALA A 1 124 ? 6.282 4.565 9.618 1.00 85.12 124 ALA A O 1
ATOM 963 N N . SER A 1 125 ? 5.288 4.626 7.614 1.00 79.00 125 SER A N 1
ATOM 964 C CA . SER A 1 125 ? 4.095 5.371 8.059 1.00 79.00 125 SER A CA 1
ATOM 965 C C . SER A 1 125 ? 3.028 4.474 8.692 1.00 79.00 125 SER A C 1
ATOM 967 O O . SER A 1 125 ? 2.333 4.894 9.612 1.00 79.00 125 SER A O 1
ATOM 969 N N . SER A 1 126 ? 2.946 3.218 8.257 1.00 68.00 126 SER A N 1
ATOM 970 C CA . SER A 1 126 ? 2.145 2.145 8.847 1.00 68.00 126 SER A CA 1
ATOM 971 C C . SER A 1 126 ? 2.887 1.436 9.986 1.00 68.00 126 SER A C 1
ATOM 973 O O . SER A 1 126 ? 2.534 0.299 10.317 1.00 68.00 126 SER A O 1
ATOM 975 N N . ALA A 1 127 ? 3.914 2.072 10.569 1.00 60.75 127 ALA A N 1
ATOM 976 C CA . ALA A 1 127 ? 4.650 1.574 11.724 1.00 60.75 127 ALA A CA 1
ATOM 977 C C . ALA A 1 127 ? 3.664 1.208 12.841 1.00 60.75 127 ALA A C 1
ATOM 979 O O . ALA A 1 127 ? 3.214 2.073 13.581 1.00 60.75 127 ALA A O 1
ATOM 980 N N . ALA A 1 128 ? 3.343 -0.088 12.889 1.00 63.16 128 ALA A N 1
ATOM 981 C CA . ALA A 1 128 ? 2.303 -0.741 13.672 1.00 63.16 128 ALA A CA 1
ATOM 982 C C . ALA A 1 128 ? 0.912 -0.065 13.594 1.00 63.16 128 ALA A C 1
ATOM 984 O O . ALA A 1 128 ? 0.739 1.072 14.035 1.00 63.16 128 ALA A O 1
ATOM 985 N N . PRO A 1 129 ? -0.139 -0.775 13.135 1.00 66.50 129 PRO A N 1
ATOM 986 C CA . PRO A 1 129 ? -1.505 -0.371 13.453 1.00 66.50 129 PRO A CA 1
ATOM 987 C C . PRO A 1 129 ? -1.583 -0.037 14.952 1.00 66.50 129 PRO A C 1
ATOM 989 O O . PRO A 1 129 ? -1.033 -0.809 15.748 1.00 66.50 129 PRO A O 1
ATOM 992 N N . PRO A 1 130 ? -2.200 1.094 15.351 1.00 71.44 130 PRO A N 1
ATOM 993 C CA . PRO A 1 130 ? -2.292 1.461 16.758 1.00 71.44 130 PRO A CA 1
ATOM 994 C C . PRO A 1 130 ? -2.834 0.267 17.532 1.00 71.44 130 PRO A C 1
ATOM 996 O O . PRO A 1 130 ? -3.773 -0.379 17.066 1.00 71.44 130 PRO A O 1
ATOM 999 N N . GLU A 1 131 ? -2.216 -0.052 18.670 1.00 75.31 131 GLU A N 1
ATOM 1000 C CA . GLU A 1 131 ? -2.556 -1.238 19.449 1.00 75.31 131 GLU A CA 1
ATOM 1001 C C . GLU A 1 131 ? -4.060 -1.204 19.775 1.00 75.31 131 GLU A C 1
ATOM 1003 O O . GLU A 1 131 ? -4.536 -0.426 20.605 1.00 75.31 131 GLU A O 1
ATOM 1008 N N . VAL A 1 132 ? -4.838 -2.004 19.039 1.00 86.69 132 VAL A N 1
ATOM 1009 C CA . VAL A 1 132 ? -6.307 -2.025 19.129 1.00 86.69 132 VAL A CA 1
ATOM 1010 C C . VAL A 1 132 ? -6.739 -2.711 20.427 1.00 86.69 132 VAL A C 1
ATOM 1012 O O . VAL A 1 132 ? -7.792 -2.409 20.989 1.00 86.69 132 VAL A O 1
ATOM 1015 N N . GLU A 1 133 ? -5.885 -3.592 20.943 1.00 87.94 133 GLU A N 1
ATOM 1016 C CA . GLU A 1 133 ? -6.106 -4.409 22.130 1.00 87.94 133 GLU A CA 1
ATOM 1017 C C . GLU A 1 133 ? -6.431 -3.568 23.391 1.00 87.94 133 GLU A C 1
ATOM 1019 O O . GLU A 1 133 ? -7.484 -3.794 23.995 1.00 87.94 133 GLU A O 1
ATOM 1024 N N . PRO A 1 134 ? -5.676 -2.507 23.753 1.00 92.50 134 PRO A N 1
ATOM 1025 C CA . PRO A 1 134 ? -6.061 -1.575 24.816 1.00 92.50 134 PRO A CA 1
ATOM 1026 C C . PRO A 1 134 ? -7.457 -0.951 24.662 1.00 92.50 134 PRO A C 1
ATOM 1028 O O . PRO A 1 134 ? -8.173 -0.768 25.653 1.00 92.50 134 PRO A O 1
ATOM 1031 N N . ALA A 1 135 ? -7.864 -0.592 23.441 1.00 91.75 135 ALA A N 1
ATOM 1032 C CA . ALA A 1 135 ? -9.184 -0.011 23.191 1.00 91.75 135 ALA A CA 1
ATOM 1033 C C . ALA A 1 135 ? -10.295 -1.061 23.357 1.00 91.75 135 ALA A C 1
ATOM 1035 O O . ALA A 1 135 ? -11.313 -0.792 24.004 1.00 91.75 135 ALA A O 1
ATOM 1036 N N . VAL A 1 136 ? -10.066 -2.280 22.863 1.00 95.12 136 VAL A N 1
ATOM 1037 C CA . VAL A 1 136 ? -10.962 -3.432 23.045 1.00 95.12 136 VAL A CA 1
ATOM 1038 C C . VAL A 1 136 ? -11.125 -3.758 24.529 1.00 95.12 136 VAL A C 1
ATOM 1040 O O . VAL A 1 136 ? -12.251 -3.909 25.004 1.00 95.12 136 VAL A O 1
ATOM 1043 N N . GLN A 1 137 ? -10.041 -3.773 25.306 1.00 96.38 137 GLN A N 1
ATOM 1044 C CA . GLN A 1 137 ? -10.095 -4.025 26.749 1.00 96.38 137 GLN A CA 1
ATOM 1045 C C . GLN A 1 137 ? -10.904 -2.964 27.505 1.00 96.38 137 GLN A C 1
ATOM 1047 O O . GLN A 1 137 ? -11.715 -3.307 28.374 1.00 96.38 137 GLN A O 1
ATOM 1052 N N . LYS A 1 138 ? -10.749 -1.678 27.155 1.00 96.25 138 LYS A N 1
ATOM 1053 C CA . LYS A 1 138 ? -11.579 -0.593 27.712 1.00 96.25 138 LYS A CA 1
ATOM 1054 C C . LYS A 1 138 ? -13.061 -0.812 27.400 1.00 96.25 138 LYS A C 1
ATOM 1056 O O . LYS A 1 138 ? -13.894 -0.660 28.296 1.00 96.25 138 LYS A O 1
ATOM 1061 N N . LEU A 1 139 ? -13.391 -1.236 26.180 1.00 97.19 139 LEU A N 1
ATOM 1062 C CA . LEU A 1 139 ? -14.766 -1.532 25.776 1.00 97.19 139 LEU A CA 1
ATOM 1063 C C . LEU A 1 139 ? -15.339 -2.749 26.519 1.00 97.19 139 LEU A C 1
ATOM 1065 O O . LEU A 1 139 ? -16.467 -2.701 27.010 1.00 97.19 139 LEU A O 1
ATOM 1069 N N . VAL A 1 140 ? -14.557 -3.819 26.677 1.00 97.75 140 VAL A N 1
ATOM 1070 C CA . VAL A 1 140 ? -14.951 -5.008 27.450 1.00 97.75 140 VAL A CA 1
ATOM 1071 C C . VAL A 1 140 ? -15.207 -4.646 28.914 1.00 97.75 140 VAL A C 1
ATOM 1073 O O . VAL A 1 140 ? -16.205 -5.087 29.493 1.00 97.75 140 VAL A O 1
ATOM 1076 N N . LYS A 1 141 ? -14.351 -3.811 29.516 1.00 98.19 141 LYS A N 1
ATOM 1077 C CA . LYS A 1 141 ? -14.545 -3.303 30.880 1.00 98.19 141 LYS A CA 1
ATOM 1078 C C . LYS A 1 141 ? -15.831 -2.482 30.992 1.00 98.19 141 LYS A C 1
ATOM 1080 O O . LYS A 1 141 ? -16.624 -2.741 31.896 1.00 98.19 141 LYS A O 1
ATOM 1085 N N . ALA A 1 142 ? -16.062 -1.552 30.067 1.00 98.25 142 ALA A N 1
ATOM 1086 C CA . ALA A 1 142 ? -17.283 -0.749 30.028 1.00 98.25 142 ALA A CA 1
ATOM 1087 C C . ALA A 1 142 ? -18.534 -1.631 29.884 1.00 98.25 142 ALA A C 1
ATOM 1089 O O . ALA A 1 142 ? -19.487 -1.485 30.647 1.00 98.25 142 ALA A O 1
ATOM 1090 N N . ARG A 1 143 ? -18.505 -2.630 28.990 1.00 98.06 143 ARG A N 1
ATOM 1091 C CA . ARG A 1 143 ? -19.588 -3.612 28.833 1.00 98.06 143 ARG A CA 1
ATOM 1092 C C . ARG A 1 143 ? -19.886 -4.340 30.142 1.00 98.06 143 ARG A C 1
ATOM 1094 O O . ARG A 1 143 ? -21.050 -4.453 30.516 1.00 98.06 143 ARG A O 1
ATOM 1101 N N . ARG A 1 144 ? -18.859 -4.818 30.855 1.00 98.44 144 ARG A N 1
ATOM 1102 C CA . ARG A 1 144 ? -19.039 -5.482 32.159 1.00 98.44 144 ARG A CA 1
ATOM 1103 C C . ARG A 1 144 ? -19.690 -4.548 33.179 1.00 98.44 144 ARG A C 1
ATOM 1105 O O . ARG A 1 144 ? -20.636 -4.956 33.841 1.00 98.44 144 ARG A O 1
ATOM 1112 N N . GLN A 1 145 ? -19.236 -3.297 33.266 1.00 98.31 145 GLN A N 1
ATOM 1113 C CA . GLN A 1 145 ? -19.824 -2.299 34.167 1.00 98.31 145 GLN A CA 1
ATOM 1114 C C . GLN A 1 145 ? -21.300 -2.029 33.845 1.00 98.31 145 GLN A C 1
ATOM 1116 O O . GLN A 1 145 ? -22.128 -2.021 34.754 1.00 98.31 145 GLN A O 1
ATOM 1121 N N . ILE A 1 146 ? -21.643 -1.887 32.561 1.00 98.50 146 ILE A N 1
ATOM 1122 C CA . ILE A 1 146 ? -23.029 -1.709 32.104 1.00 98.50 146 ILE A CA 1
ATOM 1123 C C . ILE A 1 146 ? -23.885 -2.923 32.475 1.00 98.50 146 ILE A C 1
ATOM 1125 O O . ILE A 1 146 ? -25.000 -2.757 32.964 1.00 98.50 146 ILE A O 1
ATOM 1129 N N . MET A 1 147 ? -23.377 -4.143 32.282 1.00 98.56 147 MET A N 1
ATOM 1130 C CA . MET A 1 147 ? -24.101 -5.362 32.656 1.00 98.56 147 MET A CA 1
ATOM 1131 C C . MET A 1 147 ? -24.376 -5.423 34.161 1.00 98.56 147 MET A C 1
ATOM 1133 O O . MET A 1 147 ? -25.501 -5.722 34.557 1.00 98.56 147 MET A O 1
ATOM 1137 N N . THR A 1 148 ? -23.388 -5.088 34.995 1.00 98.56 148 THR A N 1
ATOM 1138 C CA . THR A 1 148 ? -23.573 -5.016 36.451 1.00 98.56 148 THR A CA 1
ATOM 1139 C C . THR A 1 148 ? -24.609 -3.962 36.825 1.00 98.56 148 THR A C 1
ATOM 1141 O O . THR A 1 148 ? -25.524 -4.254 37.590 1.00 98.56 148 THR A O 1
ATOM 1144 N N . ALA A 1 149 ? -24.522 -2.758 36.252 1.00 98.50 149 ALA A N 1
ATOM 1145 C CA . ALA A 1 149 ? -25.497 -1.698 36.497 1.00 98.50 149 ALA A CA 1
ATOM 1146 C C . ALA A 1 149 ? -26.916 -2.128 36.094 1.00 98.50 149 ALA A C 1
ATOM 1148 O O . ALA A 1 149 ? -27.856 -1.940 36.862 1.00 98.50 149 ALA A O 1
ATOM 1149 N N . ASN A 1 150 ? -27.070 -2.775 34.935 1.00 98.44 150 ASN A N 1
ATOM 1150 C CA . ASN A 1 150 ? -28.351 -3.303 34.471 1.00 98.44 150 ASN A CA 1
ATOM 1151 C C . ASN A 1 150 ? -28.909 -4.363 35.436 1.00 98.44 150 ASN A C 1
ATOM 1153 O O . ASN A 1 150 ? -30.082 -4.309 35.796 1.00 98.44 150 ASN A O 1
ATOM 1157 N N . SER A 1 151 ? -28.062 -5.275 35.924 1.00 98.25 151 SER A N 1
ATOM 1158 C CA . SER A 1 151 ? -28.456 -6.270 36.929 1.00 98.25 151 SER A CA 1
ATOM 1159 C C . SER A 1 151 ? -28.942 -5.619 38.226 1.00 98.25 151 SER A C 1
ATOM 1161 O O . SER A 1 151 ? -29.966 -6.026 38.773 1.00 98.25 151 SER A O 1
ATOM 1163 N N . THR A 1 152 ? -28.241 -4.593 38.712 1.00 98.38 152 THR A N 1
ATOM 1164 C CA . THR A 1 152 ? -28.644 -3.853 39.915 1.00 98.38 152 THR A CA 1
ATOM 1165 C C . THR A 1 152 ? -29.965 -3.121 39.701 1.00 98.38 152 THR A C 1
ATOM 1167 O O . THR A 1 152 ? -30.847 -3.194 40.553 1.00 98.38 152 THR A O 1
ATOM 1170 N N . LEU A 1 153 ? -30.136 -2.453 38.557 1.00 98.56 153 LEU A N 1
ATOM 1171 C CA . LEU A 1 153 ? -31.377 -1.753 38.221 1.00 98.56 153 LEU A CA 1
ATOM 1172 C C . LEU A 1 153 ? -32.566 -2.713 38.141 1.00 98.56 153 LEU A C 1
ATOM 1174 O O . LEU A 1 153 ? -33.616 -2.405 38.696 1.00 98.56 153 LEU A O 1
ATOM 1178 N N . LYS A 1 154 ? -32.397 -3.898 37.540 1.00 98.25 154 LYS A N 1
ATOM 1179 C CA . LYS A 1 154 ? -33.432 -4.945 37.536 1.00 98.25 154 LYS A CA 1
ATOM 1180 C C . LYS A 1 154 ? -33.817 -5.370 38.951 1.00 98.25 154 LYS A C 1
ATOM 1182 O O . LYS A 1 154 ? -34.998 -5.392 39.275 1.00 98.25 154 LYS A O 1
ATOM 1187 N N . ALA A 1 155 ? -32.836 -5.623 39.817 1.00 98.25 155 ALA A N 1
ATOM 1188 C CA . ALA A 1 155 ? -33.103 -5.994 41.206 1.00 98.25 155 ALA A CA 1
ATOM 1189 C C . ALA A 1 155 ? -33.837 -4.885 41.985 1.00 98.25 155 ALA A C 1
ATOM 1191 O O . ALA A 1 155 ? -34.705 -5.173 42.811 1.00 98.25 155 ALA A O 1
ATOM 1192 N N . VAL A 1 156 ? -33.505 -3.613 41.737 1.00 98.50 156 VAL A N 1
ATOM 1193 C CA . VAL A 1 156 ? -34.222 -2.467 42.318 1.00 98.50 156 VAL A CA 1
ATOM 1194 C C . VAL A 1 156 ? -35.652 -2.398 41.785 1.00 98.50 156 VAL A C 1
ATOM 1196 O O . VAL A 1 156 ? -36.575 -2.283 42.590 1.00 98.50 156 VAL A O 1
ATOM 1199 N N . GLN A 1 157 ? -35.844 -2.534 40.471 1.00 97.94 157 GLN A N 1
ATOM 1200 C CA . GLN A 1 157 ? -37.164 -2.517 39.841 1.00 97.94 157 GLN A CA 1
ATOM 1201 C C . GLN A 1 157 ? -38.069 -3.604 40.423 1.00 97.94 157 GLN A C 1
ATOM 1203 O O . GLN A 1 157 ? -39.156 -3.303 40.900 1.00 97.94 157 GLN A O 1
ATOM 1208 N N . GLU A 1 158 ? -37.586 -4.843 40.519 1.00 98.19 158 GLU A N 1
ATOM 1209 C CA . GLU A 1 158 ? -38.359 -5.939 41.106 1.00 98.19 158 GLU A CA 1
ATOM 1210 C C . GLU A 1 158 ? -38.782 -5.665 42.558 1.00 98.19 158 GLU A C 1
ATOM 1212 O O . GLU A 1 158 ? -39.862 -6.067 42.993 1.00 98.19 158 GLU A O 1
ATOM 1217 N N . ARG A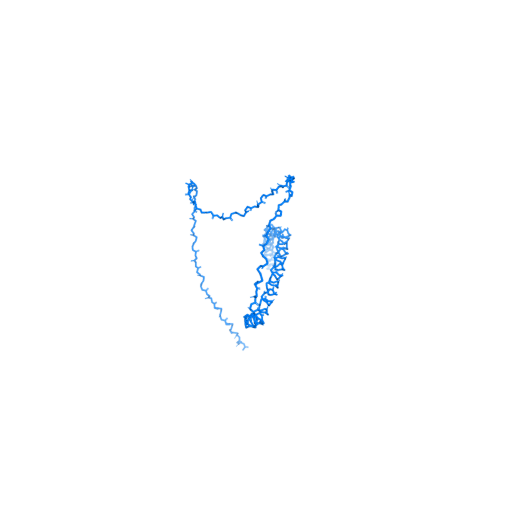 1 159 ? -37.931 -4.998 43.350 1.00 97.88 159 ARG A N 1
ATOM 1218 C CA . ARG A 1 159 ? -38.277 -4.613 44.728 1.00 97.88 159 ARG A CA 1
ATOM 1219 C C . ARG A 1 159 ? -39.373 -3.555 44.746 1.00 97.88 159 ARG A C 1
ATOM 1221 O O . ARG A 1 159 ? -40.303 -3.681 45.541 1.00 97.88 159 ARG A O 1
ATOM 1228 N N . VAL A 1 160 ? -39.263 -2.547 43.883 1.00 98.19 160 VAL A N 1
ATOM 1229 C CA . VAL A 1 160 ? -40.276 -1.498 43.721 1.00 98.19 160 VAL A CA 1
ATOM 1230 C C . VAL A 1 160 ? -41.605 -2.107 43.281 1.00 98.19 160 VAL A C 1
ATOM 1232 O O . VAL A 1 160 ? -42.635 -1.784 43.872 1.00 98.19 160 VAL A O 1
ATOM 1235 N N . ASP A 1 161 ? -41.587 -3.044 42.335 1.00 97.88 161 ASP A N 1
ATOM 1236 C CA . ASP A 1 161 ? -42.782 -3.739 41.855 1.00 97.88 161 ASP A CA 1
ATOM 1237 C C . ASP A 1 161 ? -43.433 -4.563 42.973 1.00 97.88 161 ASP A C 1
ATOM 1239 O O . ASP A 1 161 ? -44.646 -4.497 43.177 1.00 97.88 161 ASP A O 1
ATOM 1243 N N . ARG A 1 162 ? -42.636 -5.291 43.770 1.00 97.25 162 ARG A N 1
ATOM 1244 C CA . ARG A 1 162 ? -43.141 -6.028 44.941 1.00 97.25 162 ARG A CA 1
ATOM 1245 C C . ARG A 1 162 ? -43.801 -5.102 45.964 1.00 97.25 162 ARG A C 1
ATOM 1247 O O . ARG A 1 162 ? -44.857 -5.450 46.491 1.00 97.25 162 ARG A O 1
ATOM 1254 N N . MET A 1 163 ? -43.205 -3.941 46.239 1.00 97.12 163 MET A N 1
ATOM 1255 C CA . MET A 1 163 ? -43.776 -2.947 47.155 1.00 97.12 163 MET A CA 1
ATOM 1256 C C . MET A 1 163 ? -45.086 -2.366 46.619 1.00 97.12 163 MET A C 1
ATOM 1258 O O . MET A 1 163 ? -46.068 -2.330 47.358 1.00 97.12 163 MET A O 1
ATOM 1262 N N . HIS A 1 164 ? -45.131 -1.981 45.340 1.00 97.06 164 HIS A N 1
ATOM 1263 C CA . HIS A 1 164 ? -46.357 -1.499 44.700 1.00 97.06 164 HIS A CA 1
ATOM 1264 C C . HIS A 1 164 ? -47.470 -2.540 44.800 1.00 97.06 164 HIS A C 1
ATOM 1266 O O . HIS A 1 164 ? -48.559 -2.229 45.269 1.00 97.06 164 HIS A O 1
ATOM 1272 N N . GLN A 1 165 ? -47.183 -3.805 44.485 1.00 96.50 165 GLN A N 1
ATOM 1273 C CA . GLN A 1 165 ? -48.166 -4.878 44.632 1.00 96.50 165 GLN A CA 1
ATOM 1274 C C . GLN A 1 165 ? -48.636 -5.066 46.083 1.00 96.50 165 GLN A C 1
ATOM 1276 O O . GLN A 1 165 ? -49.778 -5.446 46.315 1.00 96.50 165 GLN A O 1
ATOM 1281 N N . GLN A 1 166 ? -47.774 -4.875 47.086 1.00 95.62 166 GLN A N 1
ATOM 1282 C CA . GLN A 1 166 ? -48.186 -4.957 48.493 1.00 95.62 166 GLN A CA 1
ATOM 1283 C C . GLN A 1 166 ? -49.096 -3.797 48.905 1.00 95.62 166 GLN A C 1
ATOM 1285 O O . GLN A 1 166 ? -50.007 -4.020 49.698 1.00 95.62 166 GLN A O 1
ATOM 1290 N N . ILE A 1 167 ? -48.864 -2.594 48.378 1.00 95.69 167 ILE A N 1
ATOM 1291 C CA . ILE A 1 167 ? -49.712 -1.421 48.619 1.00 95.69 167 ILE A CA 1
ATOM 1292 C C . ILE A 1 167 ? -51.071 -1.606 47.944 1.00 95.69 167 ILE A C 1
ATOM 1294 O O . ILE A 1 167 ? -52.092 -1.474 48.610 1.00 95.69 167 ILE A O 1
ATOM 1298 N N . GLU A 1 168 ? -51.087 -1.985 46.666 1.00 94.88 168 GLU A N 1
ATOM 1299 C CA . GLU A 1 168 ? -52.328 -2.199 45.912 1.00 94.88 168 GLU A CA 1
ATOM 1300 C C . GLU A 1 168 ? -53.174 -3.339 46.494 1.00 94.88 168 GLU A C 1
ATOM 1302 O O . GLU A 1 168 ? -54.390 -3.237 46.520 1.00 94.88 168 GLU A O 1
ATOM 1307 N N . ARG A 1 169 ? -52.558 -4.394 47.049 1.00 92.12 169 ARG A N 1
ATOM 1308 C CA . ARG A 1 169 ? -53.300 -5.449 47.772 1.00 92.12 169 ARG A CA 1
ATOM 1309 C C . ARG A 1 169 ? -53.924 -4.987 49.095 1.00 92.12 169 ARG A C 1
ATOM 1311 O O . ARG A 1 169 ? -54.774 -5.696 49.621 1.00 92.12 169 ARG A O 1
ATOM 1318 N N . ARG A 1 170 ? -53.420 -3.908 49.705 1.00 85.25 170 ARG A N 1
ATOM 1319 C CA . ARG A 1 170 ? -53.896 -3.388 51.002 1.00 85.25 170 ARG A CA 1
ATOM 1320 C C . ARG A 1 170 ? -54.950 -2.289 50.858 1.00 85.25 170 ARG A C 1
ATOM 1322 O O . ARG A 1 170 ? -55.535 -1.911 51.871 1.00 85.25 170 ARG A O 1
ATOM 1329 N N . ARG A 1 171 ? -55.121 -1.754 49.651 1.00 63.97 171 ARG A N 1
ATOM 1330 C CA . ARG A 1 171 ? -56.210 -0.849 49.281 1.00 63.97 171 ARG A CA 1
ATOM 1331 C C . ARG A 1 171 ? -57.475 -1.638 48.983 1.00 63.97 171 ARG A C 1
ATOM 1333 O O . ARG A 1 171 ? -58.549 -1.068 49.261 1.00 63.97 171 ARG A O 1
#

Radius of gyration: 47.47 Å; chains: 1; bounding box: 127×38×116 Å

Secondary structure (DSSP, 8-state):
------PPPP--PPPPP-----------------------PPPPP---------------------------HHHHHHHHHHHHHHHHHHHHHHHHHHHHHHHHHHHHHHHHHHHHHHHHHHHHHTSS---HHHHHHHHHHHHHHHHHHHHHHHHHHHHHHHHHHHHHTT-

Foldseek 3Di:
DDDDDDDDDDDDDDDDDDDDDDDDDDDDDDDDDDDDDDDDDDDDDDDDDDDDDDDDDDDDDDPPPPPPPCDPCVVVVVVVVVCCVVVVVVVVVVVVVVVVVVVVVVVVVVVVVVVVVVVVVVCVVPVDDPPCPVVVVVVVVVVVVVVVVVVVVVVVVVVVVVVVVVVVVVD

Sequence (171 aa):
DAVAEPIAPNLTHPRQDIASKSRTHAHGAPTEDTEALPSVHPRLKHDTKDDSTSEPATTHSGCIQQQHQLLPQRDSTRLADGIMSLLGPIVQEMDFNIVSVRKSQTELEKEIERLMAELQLFMASSAAPPEVEPAVQKLVKARRQIMTANSTLKAVQERVDRMHQQIERRR